Protein AF-A0A9P8DMP4-F1 (afdb_monomer_lite)

Organism: NCBI:txid1042133

Secondary structure (DSSP, 8-state):
-HHHHHTT-SSHHHHHHHHHHSPPPTTSHHHHHHHHHHHHTHHHHHHHHHHHHTTS-HHHHHHHHHHHHHHHHHHHHHHHHHHHHHHHHHHHHHHHSTT--HHHHHHHHHHHS----TT-TTHHHHHHHHHHHHHHHHHHHTT------

Structure (mmCIF, N/CA/C/O backbone):
data_AF-A0A9P8DMP4-F1
#
_entry.id   AF-A0A9P8DMP4-F1
#
loop_
_atom_site.group_PDB
_atom_site.id
_atom_site.type_symbol
_atom_site.label_atom_id
_atom_site.label_alt_id
_atom_site.label_comp_id
_atom_site.label_asym_id
_atom_site.label_entity_id
_atom_site.label_seq_id
_atom_site.pdbx_PDB_ins_code
_atom_site.Cartn_x
_atom_site.Cartn_y
_atom_site.Cartn_z
_atom_site.occupancy
_atom_site.B_iso_or_equiv
_atom_site.auth_seq_id
_atom_site.auth_comp_id
_atom_site.auth_asym_id
_atom_site.auth_atom_id
_atom_site.pdbx_PDB_model_num
ATOM 1 N N . MET A 1 1 ? -15.173 -5.698 17.744 1.00 81.06 1 MET A N 1
ATOM 2 C CA . MET A 1 1 ? -15.959 -4.511 17.345 1.00 81.06 1 MET A CA 1
ATOM 3 C C . MET A 1 1 ? -16.184 -3.547 18.503 1.00 81.06 1 MET A C 1
ATOM 5 O O . MET A 1 1 ? -15.893 -2.379 18.313 1.00 81.06 1 MET A O 1
ATOM 9 N N . GLU A 1 2 ? -16.578 -3.990 19.706 1.00 82.75 2 GLU A N 1
ATOM 10 C CA . GLU A 1 2 ? -16.765 -3.079 20.861 1.00 82.75 2 GLU A CA 1
ATOM 11 C C . GLU A 1 2 ? -15.530 -2.219 21.188 1.00 82.75 2 GLU A C 1
ATOM 13 O O . GLU A 1 2 ? -15.654 -1.009 21.342 1.00 82.75 2 GLU A O 1
ATOM 18 N N . CYS A 1 3 ? -14.325 -2.804 21.205 1.00 85.69 3 CYS A N 1
ATOM 19 C CA . CYS A 1 3 ? -13.095 -2.037 21.449 1.00 85.69 3 CYS A CA 1
ATOM 20 C C . CYS A 1 3 ? -12.775 -1.021 20.339 1.00 85.69 3 CYS A C 1
ATOM 22 O O . CYS A 1 3 ? -12.204 0.021 20.626 1.00 85.69 3 CYS A O 1
ATOM 24 N N . VAL A 1 4 ? -13.144 -1.313 19.087 1.00 89.25 4 VAL A N 1
ATOM 25 C CA . VAL A 1 4 ? -12.902 -0.421 17.937 1.00 89.25 4 VAL A CA 1
ATOM 26 C C . VAL A 1 4 ? -13.784 0.821 18.051 1.00 89.25 4 VAL A C 1
ATOM 28 O O . VAL A 1 4 ? -13.283 1.941 17.984 1.00 89.25 4 VAL A O 1
ATOM 31 N N . GLY A 1 5 ? -15.066 0.617 18.370 1.00 87.88 5 GLY A N 1
ATOM 32 C CA . GLY A 1 5 ? -15.989 1.711 18.668 1.00 87.88 5 GLY A CA 1
ATOM 33 C C . GLY A 1 5 ? -15.573 2.515 19.903 1.00 87.88 5 GLY A C 1
ATOM 34 O O . GLY A 1 5 ? -15.642 3.739 19.890 1.00 87.88 5 GLY A O 1
ATOM 35 N N . ALA A 1 6 ? -15.057 1.858 20.949 1.00 91.62 6 ALA A N 1
ATOM 36 C CA . ALA A 1 6 ? -14.539 2.545 22.137 1.00 91.62 6 ALA A CA 1
ATOM 37 C C . ALA A 1 6 ? -13.313 3.431 21.842 1.00 91.62 6 ALA A C 1
ATOM 39 O O . ALA A 1 6 ? -13.076 4.404 22.555 1.00 91.62 6 ALA A O 1
ATOM 40 N N . MET A 1 7 ? -12.550 3.112 20.792 1.00 89.62 7 MET A N 1
ATOM 41 C CA . MET A 1 7 ? -11.438 3.928 20.296 1.00 89.62 7 MET A CA 1
ATOM 42 C C . MET A 1 7 ? -11.888 5.054 19.350 1.00 89.62 7 MET A C 1
ATOM 44 O O . MET A 1 7 ? -11.052 5.844 18.925 1.00 89.62 7 MET A O 1
ATOM 48 N N . GLY A 1 8 ? -13.186 5.152 19.043 1.00 94.25 8 GLY A N 1
ATOM 49 C CA . GLY A 1 8 ? -13.755 6.196 18.190 1.00 94.25 8 GLY A CA 1
ATOM 50 C C . GLY A 1 8 ? -13.767 5.877 16.694 1.00 94.25 8 GLY A C 1
ATOM 51 O O . GLY A 1 8 ? -14.040 6.775 15.906 1.00 94.25 8 GLY A O 1
ATOM 52 N N . PHE A 1 9 ? -13.493 4.632 16.298 1.00 95.44 9 PHE A N 1
ATOM 53 C CA . PHE A 1 9 ? -13.547 4.203 14.898 1.00 95.44 9 PHE A CA 1
ATOM 54 C C . PHE A 1 9 ? -14.879 3.519 14.581 1.00 95.44 9 PHE A C 1
ATOM 56 O O . PHE A 1 9 ? -15.400 2.755 15.399 1.00 95.44 9 PHE A O 1
ATOM 63 N N . GLU A 1 10 ? -15.423 3.771 13.389 1.00 94.25 10 GLU A N 1
ATOM 64 C CA . GLU A 1 10 ? -16.716 3.216 12.962 1.00 94.25 10 GLU A CA 1
ATOM 65 C C . GLU A 1 10 ? -16.607 1.721 12.629 1.00 94.25 10 GLU A C 1
ATOM 67 O O . GLU A 1 10 ? -17.505 0.932 12.937 1.00 94.25 10 GLU A O 1
ATOM 72 N N . SER A 1 11 ? -15.468 1.305 12.075 1.00 96.00 11 SER A N 1
ATOM 73 C CA . SER A 1 11 ? -15.177 -0.081 11.728 1.00 96.00 11 SER A CA 1
ATOM 74 C C . SER A 1 11 ? -13.714 -0.463 11.976 1.00 96.00 11 SER A C 1
ATOM 76 O O . SER A 1 11 ? -12.850 0.371 12.258 1.00 96.00 11 SER A O 1
ATOM 78 N N . PHE A 1 12 ? -13.427 -1.767 11.893 1.00 95.19 12 PHE A N 1
ATOM 79 C CA . PHE A 1 12 ? -12.045 -2.253 11.904 1.00 95.19 12 PHE A CA 1
ATOM 80 C C . PHE A 1 12 ? -11.254 -1.701 10.713 1.00 95.19 12 PHE A C 1
ATOM 82 O O . PHE A 1 12 ? -10.084 -1.356 10.874 1.00 95.19 12 PHE A O 1
ATOM 89 N N . ASP A 1 13 ? -11.904 -1.575 9.557 1.00 95.44 13 ASP A N 1
ATOM 90 C CA . ASP A 1 13 ? -11.279 -1.074 8.339 1.00 95.44 13 ASP A CA 1
ATOM 91 C C . ASP A 1 13 ? -10.874 0.396 8.504 1.00 95.44 13 ASP A C 1
ATOM 93 O O . ASP A 1 13 ? -9.761 0.756 8.126 1.00 95.44 13 ASP A O 1
ATOM 97 N N . ASP A 1 14 ? -11.690 1.218 9.175 1.00 96.44 14 ASP A N 1
ATOM 98 C CA . ASP A 1 14 ? -11.344 2.616 9.485 1.00 96.44 14 ASP A CA 1
ATOM 99 C C . ASP A 1 14 ? -10.144 2.717 10.428 1.00 96.44 14 ASP A C 1
ATOM 101 O O . ASP A 1 14 ? -9.214 3.480 10.174 1.00 96.44 14 ASP A O 1
ATOM 105 N N . LEU A 1 15 ? -10.119 1.904 11.490 1.00 95.94 15 LEU A N 1
ATOM 106 C CA . LEU A 1 15 ? -8.986 1.848 12.419 1.00 95.94 15 LEU A CA 1
ATOM 107 C C . LEU A 1 15 ? -7.686 1.478 11.693 1.00 95.94 15 LEU A C 1
ATOM 109 O O . LEU A 1 15 ? -6.654 2.119 11.897 1.00 95.94 15 LEU A O 1
ATOM 113 N N . VAL A 1 16 ? -7.719 0.428 10.870 1.00 95.88 16 VAL A N 1
ATOM 114 C CA . VAL A 1 16 ? -6.539 -0.042 10.131 1.00 95.88 16 VAL A CA 1
ATOM 115 C C . VAL A 1 16 ? -6.111 0.981 9.083 1.00 95.88 16 VAL A C 1
ATOM 117 O O . VAL A 1 16 ? -4.912 1.215 8.924 1.00 95.88 16 VAL A O 1
ATOM 120 N N . THR A 1 17 ? -7.071 1.620 8.416 1.00 96.06 17 THR A N 1
ATOM 121 C CA . THR A 1 17 ? -6.815 2.657 7.414 1.00 96.06 17 THR A CA 1
ATOM 122 C C . THR A 1 17 ? -6.140 3.856 8.059 1.00 96.06 17 THR A C 1
ATOM 124 O O . THR A 1 17 ? -5.037 4.196 7.644 1.00 96.06 17 THR A O 1
ATOM 127 N N . SER A 1 18 ? -6.694 4.421 9.135 1.00 95.69 18 SER A N 1
ATOM 128 C CA . SER A 1 18 ? -6.040 5.501 9.889 1.00 95.69 18 SER A CA 1
ATOM 129 C C . SER A 1 18 ? -4.661 5.089 10.394 1.00 95.69 18 SER A C 1
ATOM 131 O O . SER A 1 18 ? -3.687 5.817 10.213 1.00 95.69 18 SER A O 1
ATOM 133 N N . TYR A 1 19 ? -4.520 3.879 10.945 1.00 96.44 19 TYR A N 1
ATOM 134 C CA . TYR A 1 19 ? -3.217 3.406 11.411 1.00 96.44 19 TYR A CA 1
ATOM 135 C C . TYR A 1 19 ? -2.170 3.315 10.296 1.00 96.44 19 TYR A C 1
ATOM 137 O O . TYR A 1 19 ? -0.992 3.491 10.588 1.00 96.44 19 TYR A O 1
ATOM 145 N N . TYR A 1 20 ? -2.533 3.032 9.042 1.00 96.75 20 TYR A N 1
ATOM 146 C CA . TYR A 1 20 ? -1.567 2.912 7.943 1.00 96.75 20 TYR A CA 1
ATOM 147 C C . TYR A 1 20 ? -1.505 4.111 7.001 1.00 96.75 20 TYR A C 1
ATOM 149 O O . TYR A 1 20 ? -0.506 4.208 6.286 1.00 96.75 20 TYR A O 1
ATOM 157 N N . ALA A 1 21 ? -2.476 5.019 7.021 1.00 95.88 21 ALA A N 1
ATOM 158 C CA . ALA A 1 21 ? -2.535 6.195 6.154 1.00 95.88 21 ALA A CA 1
ATOM 159 C C . ALA A 1 21 ? -2.150 7.491 6.879 1.00 95.88 21 ALA A C 1
ATOM 161 O O . ALA A 1 21 ? -1.506 8.341 6.269 1.00 95.88 21 ALA A O 1
ATOM 162 N N . ASP A 1 22 ? -2.462 7.620 8.170 1.00 95.62 22 ASP A N 1
ATOM 163 C CA . ASP A 1 22 ? -2.169 8.845 8.913 1.00 95.62 22 ASP A CA 1
ATOM 164 C C . ASP A 1 22 ? -0.687 8.921 9.312 1.00 95.62 22 ASP A C 1
ATOM 166 O O . ASP A 1 22 ? 0.029 7.912 9.427 1.00 95.62 22 ASP A O 1
ATOM 170 N N . GLU A 1 23 ? -0.209 10.142 9.536 1.00 94.19 23 GLU A N 1
ATOM 171 C CA . GLU A 1 23 ? 1.131 10.402 10.051 1.00 94.19 23 GLU A CA 1
ATOM 172 C C . GLU A 1 23 ? 1.086 10.605 11.564 1.00 94.19 23 GLU A C 1
ATOM 174 O O . GLU A 1 23 ? 0.384 11.473 12.085 1.00 94.19 23 GLU A O 1
ATOM 179 N N . PHE A 1 24 ? 1.869 9.804 12.282 1.00 94.88 24 PHE A N 1
ATOM 180 C CA . PHE A 1 24 ? 2.132 10.036 13.697 1.00 94.88 24 PHE A CA 1
ATOM 181 C C . PHE A 1 24 ? 3.343 10.951 13.867 1.00 94.88 24 PHE A C 1
ATOM 183 O O . PHE A 1 24 ? 4.259 10.951 13.048 1.00 94.88 24 PHE A O 1
ATOM 190 N N . GLU A 1 25 ? 3.383 11.681 14.979 1.00 95.88 25 GLU A N 1
ATOM 191 C CA . GLU A 1 25 ? 4.546 12.483 15.354 1.00 95.88 25 GLU A CA 1
ATOM 192 C C . GLU A 1 25 ? 5.807 11.607 15.418 1.00 95.88 25 GLU A C 1
ATOM 194 O O . GLU A 1 25 ? 5.799 10.564 16.073 1.00 95.88 25 GLU A O 1
ATOM 199 N N . GLU A 1 26 ? 6.898 12.024 14.770 1.00 93.50 26 GLU A N 1
ATOM 200 C CA . GLU A 1 26 ? 8.115 11.209 14.613 1.00 93.50 26 GLU A CA 1
ATOM 201 C C . GLU A 1 26 ? 8.766 10.817 15.949 1.00 93.50 26 GLU A C 1
ATOM 203 O O . GLU A 1 26 ? 9.323 9.728 16.079 1.00 93.50 26 GLU A O 1
ATOM 208 N N . ALA A 1 27 ? 8.638 11.669 16.970 1.00 93.50 27 ALA A N 1
ATOM 209 C CA . ALA A 1 27 ? 9.109 11.386 18.325 1.00 93.50 27 ALA A CA 1
ATOM 210 C C . ALA A 1 27 ? 8.235 10.361 19.074 1.00 93.50 27 ALA A C 1
ATOM 212 O O . ALA A 1 27 ? 8.614 9.870 20.141 1.00 93.50 27 ALA A O 1
ATOM 213 N N . SER A 1 28 ? 7.047 10.047 18.552 1.00 95.75 28 SER A N 1
ATOM 214 C CA . SER A 1 28 ? 6.114 9.136 19.198 1.00 95.75 28 SER A CA 1
ATOM 215 C C . SER A 1 28 ? 6.518 7.678 18.994 1.00 95.75 28 SER A C 1
ATOM 217 O O . SER A 1 28 ? 6.978 7.242 17.937 1.00 95.75 28 SER A O 1
ATOM 219 N N . LYS A 1 29 ? 6.247 6.861 20.012 1.00 95.62 29 LYS A N 1
ATOM 220 C CA . LYS A 1 29 ? 6.407 5.407 19.915 1.00 95.62 29 LYS A CA 1
ATOM 221 C C . LYS A 1 29 ? 5.572 4.814 18.771 1.00 95.62 29 LYS A C 1
ATOM 223 O O . LYS A 1 29 ? 6.025 3.889 18.099 1.00 95.62 29 LYS A O 1
ATOM 228 N N . LEU A 1 30 ? 4.376 5.363 18.543 1.00 95.00 30 LEU A N 1
ATOM 229 C CA . LEU A 1 30 ? 3.461 4.909 17.497 1.00 95.00 30 LEU A CA 1
ATOM 230 C C . LEU A 1 30 ? 4.036 5.109 16.097 1.00 95.00 30 LEU A C 1
ATOM 232 O O . LEU A 1 30 ? 3.901 4.208 15.276 1.00 95.00 30 LEU A O 1
ATOM 236 N N . PHE A 1 31 ? 4.745 6.211 15.838 1.00 97.00 31 PHE A N 1
ATOM 237 C CA . PHE A 1 31 ? 5.436 6.410 14.563 1.00 97.00 31 PHE A CA 1
ATOM 238 C C . PHE A 1 31 ? 6.438 5.285 14.274 1.00 97.00 31 PHE A C 1
ATOM 240 O O . PHE A 1 31 ? 6.435 4.696 13.191 1.00 97.00 31 PHE A O 1
ATOM 247 N N . HIS A 1 32 ? 7.270 4.924 15.255 1.00 97.06 32 HIS A N 1
ATOM 248 C CA . HIS A 1 32 ? 8.245 3.845 15.085 1.00 97.06 32 HIS A CA 1
ATOM 249 C C . HIS A 1 32 ? 7.583 2.472 14.919 1.00 97.06 32 HIS A C 1
ATOM 251 O O . HIS A 1 32 ? 8.026 1.672 14.090 1.00 97.06 32 HIS A O 1
ATOM 257 N N . GLU A 1 33 ? 6.514 2.196 15.669 1.00 97.19 33 GLU A N 1
ATOM 258 C CA . GLU A 1 33 ? 5.735 0.963 15.525 1.00 97.19 33 GLU A CA 1
ATOM 259 C C . GLU A 1 33 ? 5.068 0.871 14.143 1.00 97.19 33 GLU A C 1
ATOM 261 O O . GLU A 1 33 ? 5.185 -0.164 13.481 1.00 97.19 33 GLU A O 1
ATOM 266 N N . GLN A 1 34 ? 4.454 1.960 13.669 1.00 97.62 34 GLN A N 1
ATOM 267 C CA . GLN A 1 34 ? 3.823 2.059 12.351 1.00 97.62 34 GLN A CA 1
ATOM 268 C C . GLN A 1 34 ? 4.851 1.857 11.238 1.00 97.62 34 GLN A C 1
ATOM 270 O O . GLN A 1 34 ? 4.662 1.007 10.364 1.00 97.62 34 GLN A O 1
ATOM 275 N N . ARG A 1 35 ? 5.983 2.571 11.293 1.00 96.69 35 ARG A N 1
ATOM 276 C CA . ARG A 1 35 ? 7.083 2.422 10.332 1.00 96.69 35 ARG A CA 1
ATOM 277 C C . ARG A 1 35 ? 7.598 0.985 10.294 1.00 96.69 35 ARG A C 1
ATOM 279 O O . ARG A 1 35 ? 7.774 0.422 9.214 1.00 96.69 35 ARG A O 1
ATOM 286 N N . PHE A 1 36 ? 7.818 0.371 11.457 1.00 97.06 36 PHE A N 1
ATOM 287 C CA . PHE A 1 36 ? 8.241 -1.026 11.528 1.00 97.06 36 PHE A CA 1
ATOM 288 C C . PHE A 1 36 ? 7.196 -1.960 10.910 1.00 97.06 36 PHE A C 1
ATOM 290 O O . PHE A 1 36 ? 7.556 -2.866 10.155 1.00 97.06 36 PHE A O 1
ATOM 297 N N . SER A 1 37 ? 5.911 -1.740 11.203 1.00 97.50 37 SER A N 1
ATOM 298 C CA . SER A 1 37 ? 4.823 -2.541 10.646 1.00 97.50 37 SER A CA 1
ATOM 299 C C . SER A 1 37 ? 4.774 -2.438 9.121 1.00 97.50 37 SER A C 1
ATOM 301 O O . SER A 1 37 ? 4.816 -3.473 8.456 1.00 97.50 37 SER A O 1
ATOM 303 N N . ARG A 1 38 ? 4.800 -1.217 8.563 1.00 97.19 38 ARG A N 1
ATOM 304 C CA . ARG A 1 38 ? 4.803 -0.957 7.110 1.00 97.19 38 ARG A CA 1
ATOM 305 C C . ARG A 1 38 ? 5.954 -1.674 6.393 1.00 97.19 38 ARG A C 1
ATOM 307 O O . ARG A 1 38 ? 5.749 -2.230 5.323 1.00 97.19 38 ARG A O 1
ATOM 314 N N . ILE A 1 39 ? 7.146 -1.714 6.995 1.00 96.12 39 ILE A N 1
ATOM 315 C CA . ILE A 1 39 ? 8.337 -2.323 6.375 1.00 96.12 39 ILE A CA 1
ATOM 316 C C . ILE A 1 39 ? 8.363 -3.851 6.528 1.00 96.12 39 ILE A C 1
ATOM 318 O O . ILE A 1 39 ? 8.823 -4.551 5.629 1.00 96.12 39 ILE A O 1
ATOM 322 N N . ARG A 1 40 ? 7.957 -4.387 7.687 1.00 95.31 40 ARG A N 1
ATOM 323 C CA . ARG A 1 40 ?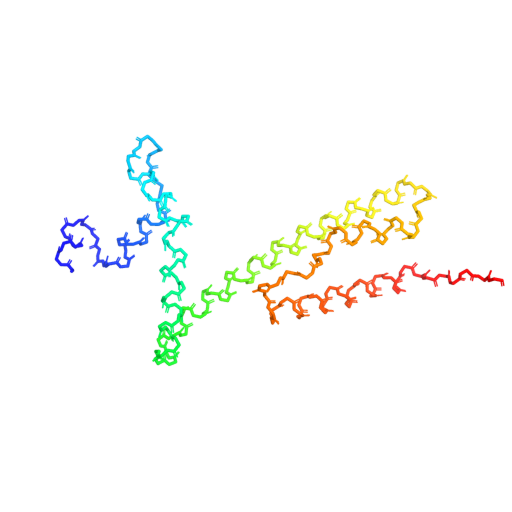 8.247 -5.788 8.055 1.00 95.31 40 ARG A CA 1
ATOM 324 C C . ARG A 1 40 ? 7.030 -6.697 8.165 1.00 95.31 40 ARG A C 1
ATOM 326 O O . ARG A 1 40 ? 7.198 -7.902 8.025 1.00 95.31 40 ARG A O 1
ATOM 333 N N . ARG A 1 41 ? 5.845 -6.164 8.473 1.00 96.81 41 ARG A N 1
ATOM 334 C CA . ARG A 1 41 ? 4.654 -6.975 8.796 1.00 96.81 41 ARG A CA 1
ATOM 335 C C . ARG A 1 41 ? 3.561 -6.829 7.752 1.00 96.81 41 ARG A C 1
ATOM 337 O O . ARG A 1 41 ? 3.048 -7.834 7.276 1.00 96.81 41 ARG A O 1
ATOM 344 N N . LEU A 1 42 ? 3.250 -5.591 7.376 1.00 96.94 42 LEU A N 1
ATOM 345 C CA . LEU A 1 42 ? 2.207 -5.275 6.410 1.00 96.94 42 LEU A CA 1
ATOM 346 C C . LEU A 1 42 ? 2.386 -6.023 5.076 1.00 96.94 42 LEU A C 1
ATOM 348 O O . LEU A 1 42 ? 1.397 -6.578 4.605 1.00 96.94 42 LEU A O 1
ATOM 352 N N . PRO A 1 43 ? 3.606 -6.167 4.511 1.00 95.94 43 PRO A N 1
ATOM 353 C CA . PRO A 1 43 ? 3.788 -6.957 3.293 1.00 95.94 43 PRO A CA 1
ATOM 354 C C . PRO A 1 43 ? 3.354 -8.423 3.448 1.00 95.94 43 PRO A C 1
ATOM 356 O O . PRO A 1 43 ? 2.739 -8.983 2.545 1.00 95.94 43 PRO A O 1
ATOM 359 N N . GLY A 1 44 ? 3.627 -9.037 4.606 1.00 96.00 44 GLY A N 1
ATOM 360 C CA . GLY A 1 4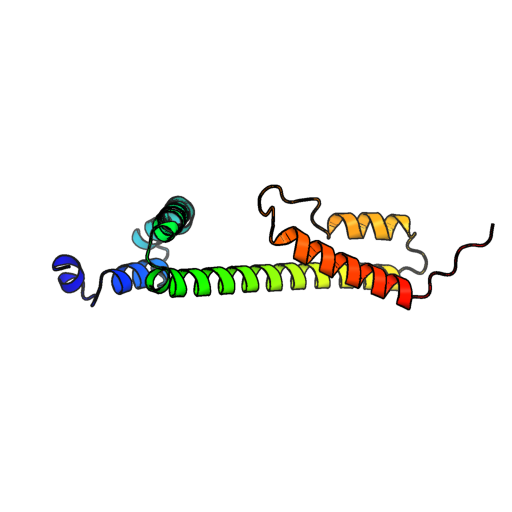4 ? 3.194 -10.405 4.909 1.00 96.00 44 GLY A CA 1
ATOM 361 C C . GLY A 1 44 ? 1.677 -10.515 5.044 1.00 96.00 44 GLY A C 1
ATOM 362 O O . GLY A 1 44 ? 1.076 -11.414 4.467 1.00 96.00 44 GLY A O 1
ATOM 363 N N . VAL A 1 45 ? 1.049 -9.547 5.720 1.00 96.69 45 VAL A N 1
ATOM 364 C CA . VAL A 1 45 ? -0.416 -9.473 5.843 1.00 96.69 45 VAL A CA 1
ATOM 365 C C . VAL A 1 45 ? -1.079 -9.360 4.468 1.00 96.69 45 VAL A C 1
ATOM 367 O O . VAL A 1 45 ? -2.006 -10.112 4.179 1.00 96.69 45 VAL A O 1
ATOM 370 N N . PHE A 1 46 ? -0.586 -8.481 3.589 1.00 96.25 46 PHE A N 1
ATOM 371 C CA . PHE A 1 46 ? -1.100 -8.373 2.219 1.00 96.25 46 PHE A CA 1
ATOM 372 C C . PHE A 1 46 ? -0.942 -9.679 1.440 1.00 96.25 46 PHE A C 1
ATOM 374 O O . PHE A 1 46 ? -1.888 -10.107 0.781 1.00 96.25 46 PHE A O 1
ATOM 381 N N . ALA A 1 47 ? 0.218 -10.336 1.531 1.00 95.88 47 ALA A N 1
ATOM 382 C CA . ALA A 1 47 ? 0.446 -11.610 0.855 1.00 95.88 47 ALA A CA 1
ATOM 383 C C . ALA A 1 47 ? -0.548 -12.691 1.314 1.00 95.88 47 ALA A C 1
ATOM 385 O O . ALA A 1 47 ? -1.133 -13.386 0.482 1.00 95.88 47 ALA A O 1
ATOM 386 N N . GLU A 1 48 ? -0.789 -12.801 2.622 1.00 97.88 48 GLU A N 1
ATOM 387 C CA . GLU A 1 48 ? -1.750 -13.752 3.188 1.00 97.88 48 GLU A CA 1
ATOM 388 C C . GLU A 1 48 ? -3.198 -13.434 2.787 1.00 97.88 48 GLU A C 1
ATOM 390 O O . GLU A 1 48 ? -3.941 -14.348 2.422 1.00 97.88 48 GLU A O 1
ATOM 395 N N . ILE A 1 49 ? -3.596 -12.155 2.792 1.00 96.75 49 ILE A N 1
ATOM 396 C CA . ILE A 1 49 ? -4.929 -11.725 2.341 1.00 96.75 49 ILE A CA 1
ATOM 397 C C . ILE A 1 49 ? -5.127 -12.063 0.866 1.00 96.75 49 ILE A C 1
ATOM 399 O O . ILE A 1 49 ? -6.148 -12.646 0.511 1.00 96.75 49 ILE A O 1
ATOM 403 N N . LEU A 1 50 ? -4.158 -11.739 0.005 1.00 96.12 50 LEU A N 1
ATOM 404 C CA . LEU A 1 50 ? -4.245 -12.018 -1.430 1.00 96.12 50 LEU A CA 1
ATOM 405 C C . LEU A 1 50 ? -4.332 -13.518 -1.713 1.00 96.12 50 LEU A C 1
ATOM 407 O O . LEU A 1 50 ? -5.094 -13.935 -2.588 1.00 96.12 50 LEU A O 1
ATOM 411 N N . GLU A 1 51 ? -3.594 -14.334 -0.961 1.00 97.00 51 GLU A N 1
ATOM 412 C CA . GLU A 1 51 ? -3.676 -15.788 -1.069 1.00 97.00 51 GLU A CA 1
ATOM 413 C C . GLU A 1 51 ? -5.038 -16.317 -0.599 1.00 97.00 51 GLU A C 1
ATOM 415 O O . GLU A 1 51 ? -5.666 -17.125 -1.287 1.00 97.00 51 GLU A O 1
ATOM 420 N N . GLY A 1 52 ? -5.545 -15.818 0.530 1.00 97.25 52 GLY A N 1
ATOM 421 C CA . GLY A 1 52 ? -6.886 -16.138 1.020 1.00 97.25 52 GLY A CA 1
ATOM 422 C C . GLY A 1 52 ? -7.984 -15.732 0.034 1.00 97.25 52 GLY A C 1
ATOM 423 O O . GLY A 1 52 ? -8.906 -16.512 -0.218 1.00 97.25 52 GLY A O 1
ATOM 424 N N . ALA A 1 53 ? -7.837 -14.567 -0.597 1.00 96.88 53 ALA A N 1
ATOM 425 C CA . ALA A 1 53 ? -8.790 -14.008 -1.546 1.00 96.88 53 ALA A CA 1
ATOM 426 C C . ALA A 1 53 ? -8.959 -14.844 -2.819 1.00 96.88 53 ALA A C 1
ATOM 428 O O . ALA A 1 53 ? -9.975 -14.731 -3.504 1.00 96.88 53 ALA A O 1
ATOM 429 N N . ARG A 1 54 ? -8.017 -15.746 -3.130 1.00 93.62 54 ARG A N 1
ATOM 430 C CA . ARG A 1 54 ? -8.185 -16.725 -4.220 1.00 93.62 54 ARG A CA 1
ATOM 431 C C . ARG A 1 54 ? -9.352 -17.685 -3.985 1.00 93.62 54 ARG A C 1
ATOM 433 O O . ARG A 1 54 ? -9.816 -18.302 -4.939 1.00 93.62 54 ARG A O 1
ATOM 440 N N . ARG A 1 55 ? -9.786 -17.845 -2.732 1.00 96.56 55 ARG A N 1
ATOM 441 C CA . ARG A 1 55 ? -10.879 -18.742 -2.332 1.00 96.56 55 ARG A CA 1
ATOM 442 C C . ARG A 1 55 ? -12.207 -18.016 -2.119 1.00 96.56 55 ARG A C 1
ATOM 444 O O . ARG A 1 55 ? -13.194 -18.685 -1.838 1.00 96.56 55 ARG A O 1
ATOM 451 N N . TRP A 1 56 ? -12.225 -16.686 -2.205 1.00 97.62 56 TRP A N 1
ATOM 452 C CA . TRP A 1 56 ? -13.451 -15.897 -2.080 1.00 97.62 56 TRP A CA 1
ATOM 453 C C . TRP A 1 56 ? -14.332 -16.047 -3.315 1.00 97.62 56 TRP A C 1
ATOM 455 O O . TRP A 1 56 ? -13.865 -16.452 -4.387 1.00 97.62 56 TRP A O 1
ATOM 465 N N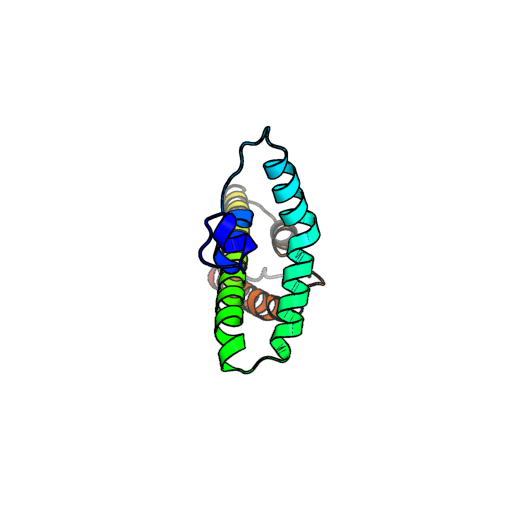 . GLU A 1 57 ? -15.604 -15.675 -3.185 1.00 97.81 57 GLU A N 1
ATOM 466 C CA . GLU A 1 57 ? -16.461 -15.559 -4.355 1.00 97.81 57 GLU A CA 1
ATOM 467 C C . GLU A 1 57 ? -15.949 -14.457 -5.296 1.00 97.81 57 GLU A C 1
ATOM 469 O O . GLU A 1 57 ? -15.285 -13.495 -4.898 1.00 97.81 57 GLU A O 1
ATOM 474 N N . ALA A 1 58 ? -16.259 -14.587 -6.588 1.00 94.81 58 ALA A N 1
ATOM 475 C CA . ALA A 1 58 ? -15.757 -13.663 -7.603 1.00 94.81 58 ALA A CA 1
ATOM 476 C C . ALA A 1 58 ? -16.176 -12.203 -7.345 1.00 94.81 58 ALA A C 1
ATOM 478 O O . ALA A 1 58 ? -15.418 -11.287 -7.660 1.00 94.81 58 ALA A O 1
ATOM 479 N N . SER A 1 59 ? -17.360 -11.989 -6.766 1.00 96.12 59 SER A N 1
ATOM 480 C CA . SER A 1 59 ? -17.876 -10.677 -6.357 1.00 96.12 59 SER A CA 1
ATOM 481 C C . SER A 1 59 ? -17.040 -10.046 -5.243 1.00 96.12 59 SER A C 1
ATOM 483 O O . SER A 1 59 ? -16.702 -8.869 -5.336 1.00 96.12 59 SER A O 1
ATOM 485 N N . GLU A 1 60 ? -16.667 -10.826 -4.230 1.00 95.94 60 GLU A N 1
ATOM 486 C CA . GLU A 1 60 ? -15.894 -10.372 -3.068 1.00 95.94 60 GLU A CA 1
ATOM 487 C C . GLU A 1 60 ? -14.436 -10.074 -3.439 1.00 95.94 60 GLU A C 1
ATOM 489 O O . GLU A 1 60 ? -13.863 -9.077 -3.006 1.00 95.94 60 GLU A O 1
ATOM 494 N N . ARG A 1 61 ? -13.829 -10.903 -4.300 1.00 95.50 61 ARG A N 1
ATOM 495 C CA . ARG A 1 61 ? -12.439 -10.708 -4.751 1.00 95.50 61 ARG A CA 1
ATOM 496 C C . ARG A 1 61 ? -12.272 -9.506 -5.680 1.00 95.50 61 ARG A C 1
ATOM 498 O O . ARG A 1 61 ? -11.165 -8.980 -5.803 1.00 95.50 61 ARG A O 1
ATOM 505 N N . ARG A 1 62 ? -13.335 -9.104 -6.382 1.00 94.44 62 ARG A N 1
ATOM 506 C CA . ARG A 1 62 ? -13.257 -8.136 -7.482 1.00 94.44 62 ARG A CA 1
ATOM 507 C C . ARG A 1 62 ? -12.629 -6.810 -7.058 1.00 94.44 62 ARG A C 1
ATOM 509 O O . ARG A 1 62 ? -11.661 -6.401 -7.688 1.00 94.44 62 ARG A O 1
ATOM 516 N N . GLY A 1 63 ? -13.133 -6.190 -5.990 1.00 94.12 63 GLY A N 1
ATOM 517 C CA . GLY A 1 63 ? -12.653 -4.877 -5.543 1.00 94.12 63 GLY A CA 1
ATOM 518 C C . GLY A 1 63 ? -11.174 -4.891 -5.147 1.00 94.12 63 GLY A C 1
ATOM 519 O O . GLY A 1 63 ? -10.406 -4.041 -5.584 1.00 94.12 63 GLY A O 1
ATOM 520 N N . LEU A 1 64 ? -10.741 -5.918 -4.407 1.00 94.12 64 LEU A N 1
ATOM 521 C CA . LEU A 1 64 ? -9.328 -6.097 -4.056 1.00 94.12 64 LEU A CA 1
ATOM 522 C C . LEU A 1 64 ? -8.449 -6.284 -5.302 1.00 94.12 64 LEU A C 1
ATOM 524 O O . LEU A 1 64 ? -7.356 -5.732 -5.383 1.00 94.12 64 LEU A O 1
ATOM 528 N N . GLY A 1 65 ? -8.922 -7.059 -6.281 1.00 91.31 65 GLY A N 1
ATOM 529 C CA . GLY A 1 65 ? -8.204 -7.264 -7.538 1.00 91.31 65 GLY A CA 1
ATOM 530 C C . GLY A 1 65 ? -8.048 -5.985 -8.365 1.00 91.31 65 GLY A C 1
ATOM 531 O O . GLY A 1 65 ? -6.993 -5.787 -8.963 1.00 91.31 65 GLY A O 1
ATOM 532 N N . GLU A 1 66 ? -9.070 -5.128 -8.387 1.00 94.38 66 GLU A N 1
ATOM 533 C CA . GLU A 1 66 ? -9.052 -3.845 -9.101 1.00 94.38 66 GLU A CA 1
ATOM 534 C C . GLU A 1 66 ? -8.024 -2.873 -8.491 1.00 94.38 66 GLU A C 1
ATOM 536 O O . GLU A 1 66 ? -7.219 -2.308 -9.232 1.00 94.38 66 GLU A O 1
ATOM 541 N N . GLU A 1 67 ? -7.959 -2.744 -7.161 1.00 95.38 67 GLU A N 1
ATOM 542 C CA . GLU A 1 67 ? -6.952 -1.882 -6.513 1.00 95.38 67 GLU A CA 1
ATOM 543 C C . GLU A 1 67 ? -5.518 -2.415 -6.682 1.00 95.38 67 GLU A C 1
ATOM 545 O O . GLU A 1 67 ? -4.599 -1.639 -6.934 1.00 95.38 67 GLU A O 1
ATOM 550 N N . VAL A 1 68 ? -5.312 -3.739 -6.632 1.00 91.94 68 VAL A N 1
ATOM 551 C CA . VAL A 1 68 ? -3.990 -4.343 -6.903 1.00 91.94 68 VAL A CA 1
ATOM 552 C C . VAL A 1 68 ? -3.530 -4.062 -8.333 1.00 91.94 68 VAL A C 1
ATOM 554 O O . VAL A 1 68 ? -2.358 -3.759 -8.552 1.00 91.94 68 VAL A O 1
ATOM 557 N N . LEU A 1 69 ? -4.435 -4.167 -9.310 1.00 88.12 69 LEU A N 1
ATOM 558 C CA . LEU A 1 69 ? -4.115 -3.879 -10.707 1.00 88.12 69 LEU A CA 1
ATOM 559 C C . LEU A 1 69 ? -3.744 -2.405 -10.895 1.00 88.12 69 LEU A C 1
ATOM 561 O O . LEU A 1 69 ? -2.731 -2.110 -11.519 1.00 88.12 69 LEU A O 1
ATOM 565 N N . LYS A 1 70 ? -4.529 -1.496 -10.315 1.00 86.44 70 LYS A N 1
ATOM 566 C CA . LYS A 1 70 ? -4.290 -0.052 -10.378 1.00 86.44 70 LYS A CA 1
ATOM 567 C C . LYS A 1 70 ? -2.929 0.340 -9.799 1.00 86.44 70 LYS A C 1
ATOM 569 O O . LYS A 1 70 ? -2.222 1.141 -10.403 1.00 86.44 70 LYS A O 1
ATOM 574 N N . GLU A 1 71 ? -2.542 -0.239 -8.664 1.00 90.44 71 GLU A N 1
ATOM 575 C CA . GLU A 1 71 ? -1.221 0.010 -8.076 1.00 90.44 71 GLU A CA 1
ATOM 576 C C . GLU A 1 71 ? -0.096 -0.567 -8.949 1.00 90.44 71 GLU A C 1
ATOM 578 O O . GLU A 1 71 ? 0.906 0.101 -9.197 1.00 90.44 71 GLU A O 1
ATOM 583 N N . ALA A 1 72 ? -0.273 -1.779 -9.488 1.00 83.00 72 ALA A N 1
ATOM 584 C CA . ALA A 1 72 ? 0.701 -2.375 -10.401 1.00 83.00 72 ALA A CA 1
ATOM 585 C C . ALA A 1 72 ? 0.901 -1.524 -11.670 1.00 83.00 72 ALA A C 1
ATOM 587 O O . ALA A 1 72 ? 2.032 -1.336 -12.118 1.00 83.00 72 ALA A O 1
ATOM 588 N N . GLU A 1 73 ? -0.179 -0.976 -12.231 1.00 81.94 73 GLU A N 1
ATOM 589 C CA . GLU A 1 73 ? -0.119 -0.042 -13.357 1.00 81.94 73 GLU A CA 1
ATOM 590 C C . GLU A 1 73 ? 0.619 1.250 -12.989 1.00 81.94 73 GLU A C 1
ATOM 592 O O . GLU A 1 73 ? 1.469 1.698 -13.758 1.00 81.94 73 GLU A O 1
ATOM 597 N N . ALA A 1 74 ? 0.350 1.827 -11.814 1.00 81.62 74 ALA A N 1
ATOM 598 C CA . ALA A 1 74 ? 1.028 3.034 -11.346 1.00 81.62 74 ALA A CA 1
ATOM 599 C C . ALA A 1 74 ? 2.547 2.828 -11.202 1.00 81.62 74 ALA A C 1
ATOM 601 O O . ALA A 1 74 ? 3.325 3.661 -11.676 1.00 81.62 74 ALA A O 1
ATOM 602 N N . VAL A 1 75 ? 2.969 1.697 -10.625 1.00 79.88 75 VAL A N 1
ATOM 603 C CA . VAL A 1 75 ? 4.388 1.319 -10.512 1.00 79.88 75 VAL A CA 1
ATOM 604 C C . VAL A 1 75 ? 5.024 1.181 -11.896 1.00 79.88 75 VAL A C 1
ATOM 606 O O . VAL A 1 75 ? 6.053 1.800 -12.159 1.00 79.88 75 VAL A O 1
ATOM 609 N N . LEU A 1 76 ? 4.386 0.450 -12.814 1.00 79.56 76 LEU A N 1
ATOM 610 C CA . LEU A 1 76 ? 4.902 0.271 -14.175 1.00 79.56 76 LEU A CA 1
ATOM 611 C C . LEU A 1 76 ? 5.014 1.596 -14.938 1.00 79.56 76 LEU A C 1
ATOM 613 O O . LEU A 1 76 ? 5.980 1.806 -15.669 1.00 79.56 76 LEU A O 1
ATOM 617 N N . MET A 1 77 ? 4.044 2.503 -14.790 1.00 75.44 77 MET A N 1
ATOM 618 C CA . MET A 1 77 ? 4.100 3.827 -15.418 1.00 75.44 77 MET A CA 1
ATOM 619 C C . MET A 1 77 ? 5.263 4.665 -14.880 1.00 75.44 77 MET A C 1
ATOM 621 O O . MET A 1 77 ? 5.933 5.344 -15.663 1.00 75.44 77 MET A O 1
ATOM 625 N N . LEU A 1 78 ? 5.516 4.605 -13.571 1.00 78.38 78 LEU A N 1
ATOM 626 C CA . LEU A 1 78 ? 6.632 5.301 -12.940 1.00 78.38 78 LEU A CA 1
ATOM 627 C C . LEU A 1 78 ? 7.977 4.761 -13.440 1.00 78.38 78 LEU A C 1
ATOM 629 O O . LEU A 1 78 ? 8.783 5.534 -13.958 1.00 78.38 78 LEU A O 1
ATOM 633 N N . GLU A 1 79 ? 8.181 3.444 -13.373 1.00 78.81 79 GLU A N 1
ATOM 634 C CA . GLU A 1 79 ? 9.405 2.784 -13.848 1.00 78.81 79 GLU A CA 1
ATOM 635 C C . GLU A 1 79 ? 9.667 3.081 -15.331 1.00 78.81 79 GLU A C 1
ATOM 637 O O . GLU A 1 79 ? 10.791 3.378 -15.737 1.00 78.81 79 GLU A O 1
ATOM 642 N N . ASN A 1 80 ? 8.616 3.062 -16.155 1.00 74.19 80 ASN A N 1
ATOM 643 C CA . ASN A 1 80 ? 8.716 3.373 -17.577 1.00 74.19 80 ASN A CA 1
ATOM 644 C C . ASN A 1 80 ? 9.107 4.843 -17.801 1.00 74.19 80 ASN A C 1
ATOM 646 O O . ASN A 1 80 ? 9.992 5.134 -18.603 1.00 74.19 80 ASN A O 1
ATOM 650 N N . SER A 1 81 ? 8.511 5.780 -17.057 1.00 75.19 81 SER A N 1
ATOM 651 C CA . SER A 1 81 ? 8.897 7.195 -17.103 1.00 75.19 81 SER A CA 1
ATOM 652 C C . SER A 1 81 ? 10.369 7.400 -16.726 1.00 75.19 81 SER A C 1
ATOM 654 O O . SER A 1 81 ? 11.085 8.129 -17.414 1.00 75.19 81 SER A O 1
ATOM 656 N N . GLU A 1 82 ? 10.849 6.748 -15.668 1.00 76.94 82 GLU A N 1
ATOM 657 C CA . GLU A 1 82 ? 12.253 6.816 -15.238 1.00 76.94 82 GLU A CA 1
ATOM 658 C C . GLU A 1 82 ? 13.208 6.215 -16.281 1.00 76.94 82 GLU A C 1
ATOM 660 O O . GLU A 1 82 ? 14.256 6.799 -16.593 1.00 76.94 82 GLU A O 1
ATOM 665 N N . ALA A 1 83 ? 12.821 5.091 -16.889 1.00 75.44 83 ALA A N 1
ATOM 666 C CA . ALA A 1 83 ? 13.559 4.484 -17.989 1.00 75.44 83 ALA A CA 1
ATOM 667 C C . ALA A 1 83 ? 13.631 5.433 -19.197 1.00 75.44 83 ALA A C 1
ATOM 669 O O . ALA A 1 83 ? 14.720 5.674 -19.718 1.00 75.44 83 ALA A O 1
ATOM 670 N N . TRP A 1 84 ? 12.516 6.049 -19.606 1.00 76.38 84 TRP A N 1
ATOM 671 C CA . TRP A 1 84 ? 12.497 7.028 -20.700 1.00 76.38 84 TRP A CA 1
ATOM 672 C C . TRP A 1 84 ? 13.368 8.247 -20.421 1.00 76.38 84 TRP A C 1
ATOM 674 O O . TRP A 1 84 ? 14.099 8.684 -21.308 1.00 76.38 84 TRP A O 1
ATOM 684 N N . GLN A 1 85 ? 13.335 8.787 -19.203 1.00 75.69 85 GLN A N 1
ATOM 685 C CA . GLN A 1 85 ? 14.192 9.912 -18.821 1.00 75.69 85 GLN A CA 1
ATOM 686 C C . GLN A 1 85 ? 15.677 9.536 -18.908 1.00 75.69 85 GLN A C 1
ATOM 688 O O . GLN A 1 85 ? 16.493 10.310 -19.417 1.00 75.69 85 GLN A O 1
ATOM 693 N N . SER A 1 86 ? 16.021 8.319 -18.484 1.00 75.31 86 SER A N 1
ATOM 694 C CA . SER A 1 86 ? 17.380 7.783 -18.587 1.00 75.31 86 SER A CA 1
ATOM 695 C C . SER A 1 86 ? 17.812 7.612 -20.049 1.00 75.31 86 SER A C 1
ATOM 697 O O . SER A 1 86 ? 18.900 8.051 -20.430 1.00 75.31 86 SER A O 1
ATOM 699 N N . LEU A 1 87 ? 16.939 7.056 -20.896 1.00 74.62 87 LEU A N 1
ATOM 700 C CA . LEU A 1 87 ? 17.166 6.905 -22.337 1.00 74.62 87 LEU A CA 1
ATOM 701 C C . LEU A 1 87 ? 17.341 8.254 -23.042 1.00 74.62 87 LEU A C 1
ATOM 703 O O . LEU A 1 87 ? 18.262 8.412 -23.845 1.00 74.62 87 LEU A O 1
ATOM 707 N N . GLN A 1 88 ? 16.501 9.239 -22.720 1.00 73.31 88 GLN A N 1
ATOM 708 C CA . GLN A 1 88 ? 16.592 10.581 -23.287 1.00 73.31 88 GLN A CA 1
ATOM 709 C C . GLN A 1 88 ? 17.917 11.250 -22.907 1.00 73.31 88 GLN A C 1
ATOM 711 O O . GLN A 1 88 ? 18.590 11.810 -23.767 1.00 73.31 88 GLN A O 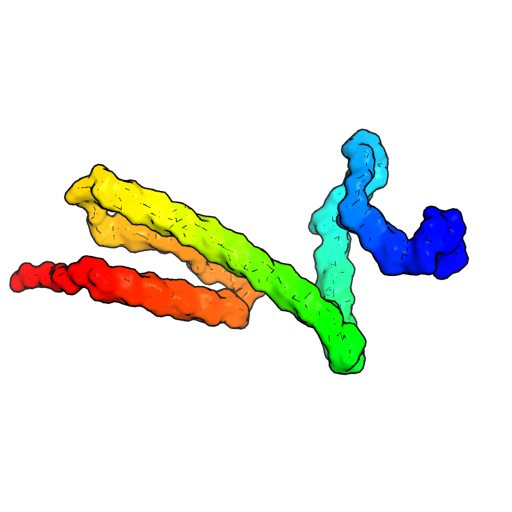1
ATOM 716 N N . SER A 1 89 ? 18.346 11.123 -21.648 1.00 73.12 89 SER A N 1
ATOM 717 C CA . SER A 1 89 ? 19.637 11.646 -21.185 1.00 73.12 89 SER A CA 1
ATOM 718 C C . SER A 1 89 ? 20.820 11.041 -21.954 1.00 73.12 89 SER A C 1
ATOM 720 O O . SER A 1 89 ? 21.730 11.764 -22.378 1.00 73.12 89 SER A O 1
ATOM 722 N N . ILE A 1 90 ? 20.788 9.724 -22.205 1.00 72.44 90 ILE A N 1
ATOM 723 C CA . ILE A 1 90 ? 21.795 9.028 -23.022 1.00 72.44 90 ILE A CA 1
ATOM 724 C C . ILE A 1 90 ? 21.764 9.533 -24.467 1.00 72.44 90 ILE A C 1
ATOM 726 O O . ILE A 1 90 ? 22.821 9.824 -25.030 1.00 72.44 90 ILE A O 1
ATOM 730 N N . SER A 1 91 ? 20.574 9.667 -25.056 1.00 72.12 91 SER A N 1
ATOM 731 C CA . SER A 1 91 ? 20.395 10.195 -26.412 1.00 72.12 91 SER A CA 1
ATOM 732 C C . SER A 1 91 ? 20.960 11.611 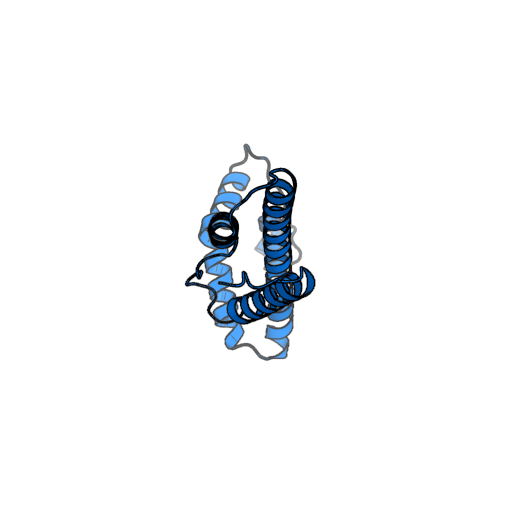-26.538 1.00 72.12 91 SER A C 1
ATOM 734 O O . SER A 1 91 ? 21.769 11.878 -27.422 1.00 72.12 91 SER A O 1
ATOM 736 N N . ASP A 1 92 ? 20.634 12.507 -25.608 1.00 73.44 92 ASP A N 1
ATOM 737 C CA . ASP A 1 92 ? 21.134 13.884 -25.606 1.00 73.44 92 ASP A CA 1
ATOM 738 C C . ASP A 1 92 ? 22.659 13.937 -25.417 1.00 73.44 92 ASP A C 1
ATOM 740 O O . ASP A 1 92 ? 23.350 14.778 -25.997 1.00 73.44 92 ASP A O 1
ATOM 744 N N . ALA A 1 93 ? 23.229 13.047 -24.596 1.00 69.88 93 ALA A N 1
ATOM 745 C CA . ALA A 1 93 ? 24.679 12.907 -24.463 1.00 69.88 93 ALA A CA 1
ATOM 746 C C . ALA A 1 93 ? 25.331 12.408 -25.764 1.00 69.88 93 ALA A C 1
ATOM 748 O O . ALA A 1 93 ? 26.405 12.894 -26.127 1.00 69.88 93 ALA A O 1
ATOM 749 N N . ALA A 1 94 ? 24.671 11.495 -26.479 1.00 64.94 94 ALA A N 1
ATOM 750 C CA . ALA A 1 94 ? 25.113 11.001 -27.777 1.00 64.94 94 ALA A CA 1
ATOM 751 C C . ALA A 1 94 ? 25.003 12.047 -28.886 1.00 64.94 94 ALA A C 1
ATOM 753 O O . ALA A 1 94 ? 25.910 12.132 -29.698 1.00 64.94 94 ALA A O 1
ATOM 754 N N . MET A 1 95 ? 23.971 12.893 -28.890 1.00 66.44 95 MET A N 1
ATOM 755 C CA . MET A 1 95 ? 23.850 13.982 -29.867 1.00 66.44 95 MET A CA 1
ATOM 756 C C . MET A 1 95 ? 24.827 15.137 -29.606 1.00 66.44 95 MET A C 1
ATOM 758 O O . MET A 1 95 ? 25.193 15.847 -30.535 1.00 66.44 95 MET A O 1
ATOM 762 N N . ARG A 1 96 ? 25.268 15.340 -28.355 1.00 68.44 96 ARG A N 1
ATOM 763 C CA . ARG A 1 96 ? 26.274 16.364 -27.999 1.00 68.44 96 ARG A CA 1
ATOM 764 C C . ARG A 1 96 ? 27.715 15.938 -28.281 1.00 68.44 96 ARG A C 1
ATOM 766 O O . ARG A 1 96 ? 28.584 16.795 -28.418 1.00 68.44 96 ARG A O 1
ATOM 773 N N . LYS A 1 97 ? 27.993 14.635 -28.317 1.00 61.56 97 LYS A N 1
ATOM 774 C CA . LYS A 1 97 ? 29.285 14.087 -28.739 1.00 61.56 97 LYS A CA 1
ATOM 775 C C . LYS A 1 97 ? 29.146 13.678 -30.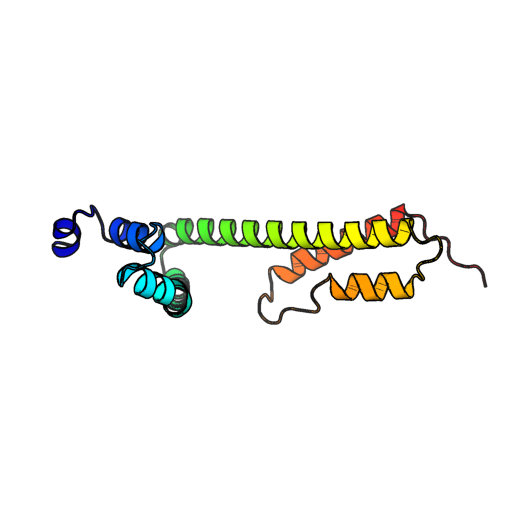200 1.00 61.56 97 LYS A C 1
ATOM 777 O O . LYS A 1 97 ? 28.545 12.648 -30.461 1.00 61.56 97 LYS A O 1
ATOM 782 N N . ASP A 1 98 ? 29.790 14.383 -31.125 1.00 55.19 98 ASP A N 1
ATOM 783 C CA . ASP A 1 98 ? 29.809 14.052 -32.567 1.00 55.19 98 ASP A CA 1
ATOM 784 C C . ASP A 1 98 ? 30.370 12.643 -32.917 1.00 55.19 98 ASP A C 1
ATOM 786 O O . ASP A 1 98 ? 30.675 12.372 -34.073 1.00 55.19 98 ASP A O 1
ATOM 790 N N . ASN A 1 99 ? 30.569 11.732 -31.951 1.00 58.00 99 ASN A N 1
ATOM 791 C CA . ASN A 1 99 ? 31.173 10.419 -32.175 1.00 58.00 99 ASN A CA 1
ATOM 792 C C . ASN A 1 99 ? 30.944 9.399 -31.027 1.00 58.00 99 ASN A C 1
ATOM 794 O O . ASN A 1 99 ? 31.894 8.754 -30.573 1.00 58.00 99 ASN A O 1
ATOM 798 N N . ILE A 1 100 ? 29.722 9.236 -30.495 1.00 61.78 100 ILE A N 1
ATOM 799 C CA . ILE A 1 100 ? 29.451 8.052 -29.648 1.00 61.78 100 ILE A CA 1
ATOM 800 C C . ILE A 1 100 ? 29.357 6.811 -30.545 1.00 61.78 100 ILE A C 1
ATOM 802 O O . ILE A 1 100 ? 28.504 6.732 -31.425 1.00 61.78 100 ILE A O 1
ATOM 806 N N . SER A 1 101 ? 30.244 5.838 -30.313 1.00 62.91 101 SER A N 1
ATOM 807 C CA . SER A 1 101 ? 30.215 4.545 -31.003 1.00 62.91 101 SER A CA 1
ATOM 808 C C . SER A 1 101 ? 28.912 3.804 -30.694 1.00 62.91 101 SER A C 1
ATOM 810 O O . SER A 1 101 ? 28.452 3.810 -29.550 1.00 62.91 101 SER A O 1
ATOM 812 N N . THR A 1 102 ? 28.348 3.106 -31.681 1.00 60.81 102 THR A N 1
ATOM 813 C CA . THR A 1 102 ? 27.170 2.237 -31.511 1.00 60.81 102 THR A CA 1
ATOM 814 C C . THR A 1 102 ? 27.334 1.261 -30.345 1.00 60.81 102 THR A C 1
ATOM 816 O O . THR A 1 102 ? 26.376 1.021 -29.620 1.00 60.81 102 THR A O 1
ATOM 819 N N . GLU A 1 103 ? 28.553 0.781 -30.093 1.00 60.97 103 GLU A N 1
ATOM 820 C CA . GLU A 1 103 ? 28.873 -0.099 -28.962 1.00 60.97 103 GLU A CA 1
ATOM 821 C C . GLU A 1 103 ? 28.642 0.579 -27.602 1.00 60.97 103 GLU A C 1
ATOM 823 O O . GLU A 1 103 ? 28.099 -0.018 -26.678 1.00 60.97 103 GLU A O 1
ATOM 828 N N . GLN A 1 104 ? 28.982 1.863 -27.478 1.00 61.28 104 GLN A N 1
ATOM 829 C CA . GLN A 1 104 ? 28.727 2.633 -26.257 1.00 61.28 104 GLN A CA 1
ATOM 830 C C . GLN A 1 104 ? 27.245 2.944 -26.070 1.00 61.28 104 GLN A C 1
ATOM 832 O O . GLN A 1 104 ? 26.785 3.012 -24.933 1.00 61.28 104 GLN A O 1
ATOM 837 N N . ILE A 1 105 ? 26.482 3.074 -27.158 1.00 62.88 105 ILE A N 1
ATOM 838 C CA . ILE A 1 105 ? 25.022 3.174 -27.078 1.00 62.88 105 ILE A CA 1
ATOM 839 C C . ILE A 1 105 ? 24.451 1.865 -26.523 1.00 62.88 105 ILE A C 1
ATOM 841 O O . ILE A 1 105 ? 23.705 1.911 -25.552 1.00 62.88 105 ILE A O 1
ATOM 845 N N . TYR A 1 106 ? 24.849 0.706 -27.056 1.00 60.81 106 TYR A N 1
ATOM 846 C CA . TYR A 1 106 ? 24.381 -0.593 -26.557 1.00 60.81 106 TYR A CA 1
ATOM 847 C C . TYR A 1 106 ? 24.731 -0.835 -25.086 1.00 60.81 106 TYR A C 1
ATOM 849 O O . TYR A 1 106 ? 23.862 -1.259 -24.328 1.00 60.81 106 TYR A O 1
ATOM 857 N N . GLN A 1 107 ? 25.956 -0.517 -24.659 1.00 63.31 107 GLN A N 1
ATOM 858 C CA . GLN A 1 107 ? 26.349 -0.655 -23.253 1.00 63.31 107 GLN A CA 1
ATOM 859 C C . GLN A 1 107 ? 25.516 0.251 -22.335 1.00 63.31 107 GLN A C 1
ATOM 861 O O . GLN A 1 107 ? 25.013 -0.208 -21.315 1.00 63.31 107 GLN A O 1
ATOM 866 N N . ASN A 1 108 ? 25.281 1.508 -22.723 1.00 65.31 108 ASN A N 1
ATOM 867 C CA . ASN A 1 108 ? 24.457 2.426 -21.933 1.00 65.31 108 ASN A CA 1
ATOM 868 C C . ASN A 1 108 ? 22.983 1.985 -21.889 1.00 65.31 108 ASN A C 1
ATOM 870 O O . ASN A 1 108 ? 22.360 2.005 -20.830 1.00 65.31 108 ASN A O 1
ATOM 874 N N . LEU A 1 109 ? 22.426 1.526 -23.013 1.00 60.22 109 LEU A N 1
ATOM 875 C CA . LEU A 1 109 ? 21.063 0.991 -23.072 1.00 60.22 109 LEU A CA 1
ATOM 876 C C . LEU A 1 109 ? 20.909 -0.279 -22.224 1.00 60.22 109 LEU A C 1
ATOM 878 O O . LEU A 1 109 ? 19.909 -0.428 -21.528 1.00 60.22 109 LEU A O 1
ATOM 882 N N . SER A 1 110 ? 21.917 -1.156 -22.222 1.00 59.72 110 SER A N 1
ATOM 883 C CA . SER A 1 110 ? 21.929 -2.374 -21.405 1.00 59.72 110 SER A CA 1
ATOM 884 C C . SER A 1 110 ? 21.999 -2.095 -19.901 1.00 59.72 110 SER A C 1
ATOM 886 O O . SER A 1 110 ? 21.675 -2.982 -19.120 1.00 59.72 110 SER A O 1
ATOM 888 N N . THR A 1 111 ? 22.427 -0.897 -19.484 1.00 61.88 111 THR A N 1
ATOM 889 C CA . THR A 1 111 ? 22.389 -0.482 -18.069 1.00 61.88 111 THR A CA 1
ATOM 890 C C . THR A 1 111 ? 21.051 0.120 -17.643 1.00 61.88 111 THR A C 1
ATOM 892 O O . THR A 1 111 ? 20.781 0.190 -16.448 1.00 61.88 111 THR A O 1
ATOM 895 N N . VAL A 1 112 ? 20.220 0.553 -18.598 1.00 53.84 112 VAL A N 1
ATOM 896 C CA . VAL A 1 112 ? 18.908 1.177 -18.343 1.00 53.84 112 VAL A CA 1
ATOM 897 C C . VAL A 1 112 ? 17.767 0.175 -18.492 1.00 53.84 112 VAL A C 1
ATOM 899 O O . VAL A 1 112 ? 16.774 0.262 -17.776 1.00 53.84 112 VAL A O 1
ATOM 902 N N . LEU A 1 113 ? 17.901 -0.790 -19.400 1.00 52.78 113 LEU A N 1
ATOM 903 C CA . LEU A 1 113 ? 16.965 -1.901 -19.500 1.00 52.78 113 LEU A CA 1
ATOM 904 C C . LEU A 1 113 ? 17.309 -2.921 -18.407 1.00 52.78 113 LEU A C 1
ATOM 906 O O . LEU A 1 113 ? 18.432 -3.432 -18.411 1.00 52.78 113 LEU A O 1
ATOM 910 N N . PRO A 1 114 ? 16.391 -3.235 -17.474 1.00 48.94 114 PRO A N 1
ATOM 911 C CA . PRO A 1 114 ? 16.662 -4.233 -16.455 1.00 48.94 114 PRO A CA 1
ATOM 912 C C . PRO A 1 114 ? 16.941 -5.570 -17.144 1.00 48.94 114 PRO A C 1
ATOM 914 O O . PRO A 1 114 ? 16.074 -6.128 -17.818 1.00 48.94 114 PRO A O 1
ATOM 917 N N . VAL A 1 115 ? 18.161 -6.083 -16.979 1.00 47.12 115 VAL A N 1
ATOM 918 C CA . VAL A 1 115 ? 18.482 -7.482 -17.261 1.00 47.12 115 VAL A CA 1
ATOM 919 C C . VAL A 1 115 ? 17.680 -8.308 -16.259 1.00 47.12 115 VAL A C 1
ATOM 921 O O . VAL A 1 115 ? 18.036 -8.368 -15.090 1.00 47.12 115 VAL A O 1
ATOM 924 N N . GLU A 1 116 ? 16.551 -8.836 -16.726 1.00 44.22 116 GLU A N 1
ATOM 925 C CA . GLU A 1 116 ? 15.692 -9.847 -16.101 1.00 44.22 116 GLU A CA 1
ATOM 926 C C . GLU A 1 116 ? 15.606 -9.807 -14.563 1.00 44.22 116 GLU A C 1
ATOM 928 O O . GLU A 1 116 ? 16.391 -10.427 -13.846 1.00 44.22 116 GLU A O 1
ATOM 933 N N . HIS A 1 117 ? 14.576 -9.139 -14.035 1.00 35.84 117 HIS A N 1
ATOM 934 C CA . HIS A 1 117 ? 14.198 -9.304 -12.632 1.00 35.84 117 HIS A CA 1
ATOM 935 C C . HIS A 1 117 ? 13.535 -10.685 -12.427 1.00 35.84 117 HIS A C 1
ATOM 937 O O . HIS A 1 117 ? 12.480 -10.940 -13.013 1.00 35.84 117 HIS A O 1
ATOM 943 N N . PRO A 1 118 ? 14.063 -11.569 -11.555 1.00 36.22 118 PRO A N 1
ATOM 944 C CA . PRO A 1 118 ? 13.573 -12.946 -11.409 1.00 36.22 118 PRO A CA 1
ATOM 945 C C . PRO A 1 118 ? 12.218 -13.081 -10.686 1.00 36.22 118 PRO A C 1
ATOM 947 O O . PRO A 1 118 ? 11.799 -14.192 -10.374 1.00 36.22 118 PRO A O 1
ATOM 950 N N . THR A 1 119 ? 11.513 -11.983 -10.400 1.00 38.19 119 THR A N 1
ATOM 951 C CA . THR A 1 119 ? 10.316 -11.988 -9.539 1.00 38.19 119 THR A CA 1
ATOM 952 C C . THR A 1 119 ? 9.011 -11.569 -10.213 1.00 38.19 119 THR A C 1
ATOM 954 O O . THR A 1 119 ? 7.965 -11.688 -9.581 1.00 38.19 119 THR A O 1
ATOM 957 N N . VAL A 1 120 ? 9.009 -11.147 -11.483 1.00 41.47 120 VAL A N 1
ATOM 958 C CA . VAL A 1 120 ? 7.769 -10.754 -12.188 1.00 41.47 120 VAL A CA 1
ATOM 959 C C . VAL A 1 120 ? 7.657 -11.508 -13.510 1.00 41.47 120 VAL A C 1
ATOM 961 O O . VAL A 1 120 ? 7.797 -10.939 -14.582 1.00 41.47 120 VAL A O 1
ATOM 964 N N . GLN A 1 121 ? 7.415 -12.816 -13.447 1.00 43.69 121 GLN A N 1
ATOM 965 C CA . GLN A 1 121 ? 7.495 -13.720 -14.604 1.00 43.69 121 GLN A CA 1
ATOM 966 C C . GLN A 1 121 ? 6.397 -13.570 -15.677 1.00 43.69 121 GLN A C 1
ATOM 968 O O . GLN A 1 121 ? 6.444 -14.315 -16.642 1.00 43.69 121 GLN A O 1
ATOM 973 N N . HIS A 1 122 ? 5.395 -12.688 -15.557 1.00 41.91 122 HIS A N 1
ATOM 974 C CA . HIS A 1 122 ? 4.326 -12.593 -16.581 1.00 41.91 122 HIS A CA 1
ATOM 975 C C . HIS A 1 122 ? 3.957 -11.163 -17.009 1.00 41.91 122 HIS A C 1
ATOM 977 O O . HIS A 1 122 ? 3.662 -10.937 -18.177 1.00 41.91 122 HIS A O 1
ATOM 983 N N . GLY A 1 123 ? 3.984 -10.176 -16.105 1.00 40.25 123 GLY A N 1
ATOM 984 C CA . GLY A 1 123 ? 3.705 -8.777 -16.473 1.00 40.25 123 GLY A CA 1
ATOM 985 C C . GLY A 1 123 ? 4.883 -8.089 -17.173 1.00 40.25 123 GLY A C 1
ATOM 986 O O . GLY A 1 123 ? 4.688 -7.293 -18.091 1.00 40.25 123 GLY A O 1
ATOM 987 N N . SER A 1 124 ? 6.110 -8.446 -16.776 1.00 47.91 124 SER A N 1
ATOM 988 C CA . SER A 1 124 ? 7.338 -7.864 -17.326 1.00 47.91 124 SER A CA 1
ATOM 989 C C . SER A 1 124 ? 7.575 -8.273 -18.781 1.00 47.91 124 SER A C 1
ATOM 991 O O . SER A 1 124 ? 8.037 -7.452 -19.560 1.00 47.91 124 SER A O 1
ATOM 993 N N . GLU A 1 125 ? 7.184 -9.483 -19.193 1.00 44.03 125 GLU A N 1
ATOM 994 C CA . GLU A 1 125 ? 7.372 -9.959 -20.570 1.00 44.03 125 GLU A CA 1
ATOM 995 C C . GLU A 1 125 ? 6.577 -9.128 -21.587 1.00 44.03 125 GLU A C 1
ATOM 997 O O . GLU A 1 125 ? 7.081 -8.816 -22.665 1.00 44.03 125 GLU A O 1
ATOM 1002 N N . ILE A 1 126 ? 5.359 -8.701 -21.231 1.00 46.72 126 ILE A N 1
ATOM 1003 C CA . ILE A 1 126 ? 4.522 -7.858 -22.097 1.00 46.72 126 ILE A CA 1
ATOM 1004 C C . ILE A 1 126 ? 5.102 -6.441 -22.185 1.00 46.72 126 ILE A C 1
ATOM 1006 O O . ILE A 1 126 ? 5.207 -5.890 -23.282 1.00 46.72 126 ILE A O 1
ATOM 1010 N N . ALA A 1 127 ? 5.530 -5.869 -21.055 1.00 45.91 127 ALA A N 1
ATOM 1011 C CA . ALA A 1 127 ? 6.151 -4.545 -21.021 1.00 45.91 127 ALA A CA 1
ATOM 1012 C C . ALA A 1 127 ? 7.495 -4.522 -21.773 1.00 45.91 127 ALA A C 1
ATOM 1014 O O . ALA A 1 127 ? 7.751 -3.613 -22.562 1.00 45.91 127 ALA A O 1
ATOM 1015 N N . LEU A 1 128 ? 8.323 -5.558 -21.609 1.00 50.91 128 LEU A N 1
ATOM 1016 C CA . LEU A 1 128 ? 9.585 -5.733 -22.330 1.00 50.91 128 LEU A CA 1
ATOM 1017 C C . LEU A 1 128 ? 9.353 -5.937 -23.831 1.00 50.91 128 LEU A C 1
ATOM 1019 O O . LEU A 1 128 ? 10.069 -5.349 -24.639 1.00 50.91 128 LEU A O 1
ATOM 1023 N N . ALA A 1 129 ? 8.325 -6.694 -24.226 1.00 50.03 129 ALA A N 1
ATOM 1024 C CA . ALA A 1 129 ? 7.956 -6.851 -25.631 1.00 50.03 129 ALA A CA 1
ATOM 1025 C C . ALA A 1 129 ? 7.499 -5.523 -26.263 1.00 50.03 129 ALA A C 1
ATOM 1027 O O . ALA A 1 129 ? 7.883 -5.215 -27.393 1.00 50.03 129 ALA A O 1
ATOM 1028 N N . GLN A 1 130 ? 6.726 -4.710 -25.537 1.00 50.19 130 GLN A N 1
ATOM 1029 C CA . GLN A 1 130 ? 6.286 -3.388 -25.998 1.00 50.19 130 GLN A CA 1
ATOM 1030 C C . GLN A 1 130 ? 7.447 -2.388 -26.086 1.00 50.19 130 GLN A C 1
ATOM 1032 O O . GLN A 1 130 ? 7.574 -1.676 -27.084 1.00 50.19 130 GLN A O 1
ATOM 1037 N N . LEU A 1 131 ? 8.339 -2.371 -25.092 1.00 52.66 131 LEU A N 1
ATOM 1038 C CA . LEU A 1 131 ? 9.552 -1.552 -25.112 1.00 52.66 131 LEU A CA 1
ATOM 1039 C C . LEU A 1 131 ? 10.489 -1.967 -26.252 1.00 52.66 131 LEU A C 1
ATOM 1041 O O . LEU A 1 131 ? 10.993 -1.104 -26.967 1.00 52.66 131 LEU A O 1
ATOM 1045 N N . TRP A 1 132 ? 10.659 -3.269 -26.496 1.00 60.56 132 TRP A N 1
ATOM 1046 C CA . TRP A 1 132 ? 11.446 -3.780 -27.619 1.00 60.56 132 TRP A CA 1
ATOM 1047 C C . TRP A 1 132 ? 10.872 -3.354 -28.976 1.00 60.56 132 TRP A C 1
ATOM 1049 O O . TRP A 1 132 ? 11.615 -2.930 -29.864 1.00 60.56 132 TRP A O 1
ATOM 1059 N N . GLN A 1 133 ? 9.547 -3.407 -29.140 1.00 54.81 133 GLN A N 1
ATOM 1060 C CA . GLN A 1 133 ? 8.873 -2.937 -30.355 1.00 54.81 133 GLN A CA 1
ATOM 1061 C C . GLN A 1 133 ? 9.087 -1.437 -30.592 1.00 54.81 133 GLN A C 1
ATOM 1063 O O . GLN A 1 133 ? 9.381 -1.035 -31.720 1.00 54.81 133 GLN A O 1
ATOM 1068 N N . LEU A 1 134 ? 8.992 -0.617 -29.543 1.00 49.97 134 LEU A N 1
ATOM 1069 C CA . LEU A 1 134 ? 9.233 0.826 -29.626 1.00 49.97 134 LEU A CA 1
ATOM 1070 C C . LEU A 1 134 ? 10.692 1.140 -29.965 1.00 49.97 134 LEU A C 1
ATOM 1072 O O . LEU A 1 134 ? 10.961 1.984 -30.818 1.00 49.97 134 LEU A O 1
ATOM 1076 N N . LEU A 1 135 ? 11.637 0.420 -29.363 1.00 55.28 135 LEU A N 1
ATOM 1077 C CA . LEU A 1 135 ? 13.066 0.604 -29.605 1.00 55.28 135 LEU A CA 1
ATOM 1078 C C . LEU A 1 135 ? 13.437 0.213 -31.046 1.00 55.28 135 LEU A C 1
ATOM 1080 O O . LEU A 1 135 ? 14.139 0.957 -31.732 1.00 55.28 135 LEU A O 1
ATOM 1084 N N . HIS A 1 136 ? 12.880 -0.890 -31.555 1.00 55.88 136 HIS A N 1
ATOM 1085 C CA . HIS A 1 136 ? 13.042 -1.299 -32.951 1.00 55.88 136 HIS A CA 1
ATOM 1086 C C . HIS A 1 136 ? 12.406 -0.296 -33.930 1.00 55.88 136 HIS A C 1
ATOM 1088 O O . HIS A 1 136 ? 12.993 0.016 -34.969 1.00 55.88 136 HIS A O 1
ATOM 1094 N N . TYR A 1 137 ? 11.240 0.266 -33.590 1.00 47.72 137 TYR A N 1
ATOM 1095 C CA . TYR A 1 137 ? 10.606 1.325 -34.374 1.00 47.72 137 TYR A CA 1
ATOM 1096 C C . TYR A 1 137 ? 11.479 2.586 -34.428 1.00 47.72 137 TYR A C 1
ATOM 1098 O O . TYR A 1 137 ? 11.767 3.072 -35.522 1.00 47.72 137 TYR A O 1
ATOM 1106 N N . CYS A 1 138 ? 11.992 3.062 -33.292 1.00 44.97 138 CYS A N 1
ATOM 1107 C CA . CYS A 1 138 ? 12.897 4.211 -33.235 1.00 44.97 138 CYS A CA 1
ATOM 1108 C C . CYS A 1 138 ? 14.173 3.984 -34.063 1.00 44.97 138 CYS A C 1
ATOM 1110 O O . CYS A 1 138 ? 14.549 4.847 -34.854 1.00 44.97 138 CYS A O 1
ATOM 1112 N N . ILE A 1 139 ? 14.791 2.800 -33.972 1.00 53.16 139 ILE A N 1
ATOM 1113 C CA . ILE A 1 139 ? 15.963 2.440 -34.791 1.00 53.16 139 ILE A CA 1
ATOM 1114 C C . ILE A 1 139 ? 15.619 2.437 -36.292 1.00 53.16 139 ILE A C 1
ATOM 1116 O O . ILE A 1 139 ? 16.424 2.883 -37.112 1.00 53.16 139 ILE A O 1
ATOM 1120 N N . SER A 1 140 ? 14.421 1.974 -36.665 1.00 49.38 140 SER A N 1
ATOM 1121 C CA . SER A 1 140 ? 13.967 1.962 -38.063 1.00 49.38 140 SER A CA 1
ATOM 1122 C C . SER A 1 140 ? 13.697 3.366 -38.627 1.00 49.38 140 SER A C 1
ATOM 1124 O O . SER A 1 140 ? 13.961 3.605 -39.805 1.00 49.38 140 SER A O 1
ATOM 1126 N N . GLN A 1 141 ? 13.237 4.305 -37.792 1.00 42.50 141 GLN A N 1
ATOM 1127 C CA . GLN A 1 141 ? 12.961 5.697 -38.175 1.00 42.50 141 GLN A CA 1
ATOM 1128 C C . GLN A 1 141 ? 14.236 6.551 -38.268 1.00 42.50 141 GLN A C 1
ATOM 1130 O O . GLN A 1 141 ? 14.302 7.464 -39.086 1.00 42.50 141 GLN A O 1
ATOM 1135 N N . VAL A 1 142 ? 15.274 6.230 -37.486 1.00 49.03 142 VAL A N 1
ATOM 1136 C CA . VAL A 1 142 ? 16.567 6.946 -37.494 1.00 49.03 142 VAL A CA 1
ATOM 1137 C C . VAL A 1 142 ? 17.440 6.586 -38.714 1.00 49.03 142 VAL A C 1
ATOM 1139 O O . VAL A 1 142 ? 18.508 7.157 -38.909 1.00 49.03 142 VAL A O 1
ATOM 1142 N N . GLY A 1 143 ? 16.972 5.717 -39.618 1.00 45.53 143 GLY A N 1
ATOM 1143 C CA . GLY A 1 143 ? 17.630 5.491 -40.905 1.00 45.53 143 GLY A CA 1
ATOM 1144 C C . GLY A 1 143 ? 18.988 4.808 -40.754 1.00 45.53 143 GLY A C 1
ATOM 1145 O O . GLY A 1 143 ? 20.032 5.394 -41.027 1.00 45.53 143 GLY A O 1
ATOM 1146 N N . TYR A 1 144 ? 18.976 3.537 -40.352 1.00 43.66 144 TYR A N 1
ATOM 1147 C CA . TYR A 1 144 ? 20.167 2.687 -40.313 1.00 43.66 144 TYR A CA 1
ATOM 1148 C C . TYR A 1 144 ? 20.759 2.522 -41.731 1.00 43.66 144 TYR A C 1
ATOM 1150 O O . TYR A 1 144 ? 20.363 1.642 -42.498 1.00 43.66 144 TYR A O 1
ATOM 1158 N N . GLN A 1 145 ? 21.713 3.373 -42.119 1.00 41.44 145 GLN A N 1
ATOM 1159 C CA . GLN A 1 145 ? 22.535 3.149 -43.309 1.00 41.44 145 GLN A CA 1
ATOM 1160 C C . GLN A 1 145 ? 23.589 2.094 -42.960 1.00 41.44 145 GLN A C 1
ATOM 1162 O O . GLN A 1 145 ? 24.551 2.365 -42.245 1.00 41.44 145 GLN A O 1
ATOM 1167 N N . LYS A 1 146 ? 23.389 0.867 -43.458 1.00 37.31 146 LYS A N 1
ATOM 1168 C CA . LYS A 1 146 ? 24.383 -0.217 -43.400 1.00 37.31 146 LYS A CA 1
ATOM 1169 C C . LYS A 1 146 ? 25.745 0.316 -43.882 1.00 37.31 146 LYS A C 1
ATOM 1171 O O . LYS A 1 146 ? 25.799 0.807 -45.014 1.00 37.31 146 LYS A O 1
ATOM 1176 N N . PRO A 1 147 ? 26.839 0.190 -43.107 1.00 34.66 147 PRO A N 1
ATOM 1177 C CA . PRO A 1 147 ? 28.163 0.486 -43.633 1.00 34.66 147 PRO A CA 1
ATOM 1178 C C . PRO A 1 147 ? 28.454 -0.501 -44.769 1.00 34.66 147 PRO A C 1
ATOM 1180 O O . PRO A 1 147 ? 28.361 -1.718 -44.596 1.00 34.66 147 PRO A O 1
ATOM 1183 N N . LYS A 1 148 ? 28.722 0.034 -45.965 1.00 35.56 148 LYS A N 1
ATOM 1184 C CA . LYS A 1 148 ? 29.177 -0.758 -47.110 1.00 35.56 148 LYS A CA 1
ATOM 1185 C C . LYS A 1 148 ? 30.636 -1.135 -46.853 1.00 35.56 148 LYS A C 1
ATOM 1187 O O . LYS A 1 148 ? 31.469 -0.239 -46.739 1.00 35.56 148 LYS A O 1
ATOM 1192 N N . TYR A 1 149 ? 30.893 -2.434 -46.716 1.00 44.03 149 TYR A N 1
ATOM 1193 C CA . TYR A 1 149 ? 32.235 -3.008 -46.821 1.00 44.03 149 TYR A CA 1
ATOM 1194 C C . TYR A 1 149 ? 32.756 -2.877 -48.253 1.00 44.03 149 TYR A C 1
ATOM 1196 O O . TYR A 1 149 ? 31.922 -2.991 -49.184 1.00 44.03 149 TYR A O 1
#

Foldseek 3Di:
DVVCVVVVHPDPCRVVCCLQPPADDCPDPSNVVSVCCVVPPVVVVVVVVLVVLVPDDPVVSVVVVVVVVVVVVVVLVVLVVVLVVQLVVLVVVVVVPPDDDPVNNVVSNCVSPDPDDPPPVPPVVVVVVVVVVVVVVVVVVVDPDPPDD

pLDDT: mean 75.62, std 20.78, range [34.66, 97.88]

Sequence (149 aa):
MECVGAMGFESFDDLVTSYYADEFEEASKLFHEQRFSRIRRLPGVFAEILEGARRWEASERRGLGEEVLKEAEAVLMLENSEAWQSLQSISDAAMRKDNISTEQIYQNLSTVLPVEHPTVQHGSEIALAQLWQLLHYCISQVGYQKPKY

Radius of gyration: 23.74 Å; chains: 1; bounding box: 50×35×69 Å

InterPro domains:
  IPR059952 ZEB2-like, helical domain [PF28575] (1-53)